Protein AF-A0A2D7JS78-F1 (afdb_monomer_lite)

Radius of gyration: 30.09 Å; chains: 1; bounding box: 68×35×79 Å

Sequence (170 aa):
MQDERLLEVSPEFLVRAILHRRQRLAEMIPKQLESRKDEKEIAEALARDAKQRRDEIKTNLDEFSKKLKKLDQGSPQHEKMLVERDTFIQEAQKSEHEYLENELFRRRSDSRTKRLTHALNDCERSIEYWEGVLDNGFEDLLVDATRVKQGGPSSYALSKGAKPERRAKK

pLDDT: mean 90.03, std 12.29, range [38.56, 97.94]

Secondary structure (DSSP, 8-state):
---GGGTSS-HHHHHHHHHHHHHHHHHHHHHHHHHHHHHHHHHHHHHHHHHHHHHHHHHHHHHHHHHHTTSPTT-HHHHHHHHHHHHHHHHHHHHHHHHHHHHHHHHHHHHHHHHHHHHHHHHHHHHHHHHHHHHH-SHHHHHHHHHHHTTPPPHHHHHHHTS-------

Foldseek 3Di:
DPDVVVVVDDPLNVLVVLLVVLVVLLVVLVVVLVVLVVQLVVLVVQLVVLVVVLVVLVVVLVVLVVVLVVDDPPPPVSVVSVVVSVVSVVVSVVSVVSNVVSVVSNVVSVVVSVVSVVSNVVSVVSNVVSVCCSVVHCVVVVVQVVCVVVVHDHPVVVVVVPPPPPPPDD

Structure (mmCIF, N/CA/C/O backbone):
data_AF-A0A2D7JS78-F1
#
_entry.id   AF-A0A2D7JS78-F1
#
loop_
_atom_site.group_PDB
_atom_site.id
_atom_site.type_symbol
_atom_site.label_atom_id
_atom_site.label_alt_id
_atom_site.label_comp_id
_atom_site.label_asym_id
_atom_site.label_entity_id
_atom_site.label_seq_id
_atom_site.pdbx_PDB_ins_code
_atom_site.Cartn_x
_atom_site.Cartn_y
_atom_site.Cartn_z
_atom_site.occupancy
_atom_site.B_iso_or_equiv
_atom_site.auth_seq_id
_atom_site.auth_comp_id
_atom_site.auth_asym_id
_atom_site.auth_atom_id
_atom_site.pdbx_PDB_model_num
ATOM 1 N N . MET A 1 1 ? 27.765 24.945 -20.149 1.00 38.56 1 MET A N 1
ATOM 2 C CA . MET A 1 1 ? 28.989 24.137 -20.307 1.00 38.56 1 MET A CA 1
ATOM 3 C C . MET A 1 1 ? 28.580 22.678 -20.312 1.00 38.56 1 MET A C 1
ATOM 5 O O . MET A 1 1 ? 28.111 22.203 -19.288 1.00 38.56 1 MET A O 1
ATOM 9 N N . GLN A 1 2 ? 28.653 22.012 -21.464 1.00 54.22 2 GLN A N 1
ATOM 10 C CA . GLN A 1 2 ? 28.700 20.550 -21.504 1.00 54.22 2 GLN A CA 1
ATOM 11 C C . GLN A 1 2 ? 30.150 20.182 -21.169 1.00 54.22 2 GLN A C 1
ATOM 13 O O . GLN A 1 2 ? 31.056 20.737 -21.781 1.00 54.22 2 GLN A O 1
ATOM 18 N N . ASP A 1 3 ? 30.369 19.375 -20.132 1.00 60.75 3 ASP A N 1
ATOM 19 C CA . ASP A 1 3 ? 31.706 18.889 -19.768 1.00 60.75 3 ASP A CA 1
ATOM 20 C C . ASP A 1 3 ? 32.210 18.034 -20.941 1.00 60.75 3 ASP A C 1
ATOM 22 O O . ASP A 1 3 ? 31.549 17.059 -21.298 1.00 60.75 3 ASP A O 1
ATOM 26 N N . GLU A 1 4 ? 33.318 18.416 -21.586 1.00 60.06 4 GLU A N 1
ATOM 27 C CA . GLU A 1 4 ? 33.842 17.764 -22.807 1.00 60.06 4 GLU A CA 1
ATOM 28 C C . GLU A 1 4 ? 34.076 16.257 -22.603 1.00 60.06 4 GLU A C 1
ATOM 30 O O . GLU A 1 4 ? 33.909 15.460 -23.522 1.00 60.06 4 GLU A O 1
ATOM 35 N N . ARG A 1 5 ? 34.300 15.846 -21.351 1.00 61.00 5 ARG A N 1
ATOM 36 C CA . ARG A 1 5 ? 34.400 14.449 -20.908 1.00 61.00 5 ARG A CA 1
ATOM 37 C C . ARG A 1 5 ? 33.145 13.609 -21.167 1.00 61.00 5 ARG A C 1
ATOM 39 O O . ARG A 1 5 ? 33.249 12.396 -21.295 1.00 61.00 5 ARG A O 1
ATOM 46 N N . LEU A 1 6 ? 31.956 14.213 -21.251 1.00 55.66 6 LEU A N 1
ATOM 47 C CA . LEU A 1 6 ? 30.712 13.501 -21.589 1.00 55.66 6 LEU A CA 1
ATOM 48 C C . LEU A 1 6 ? 30.629 13.129 -23.076 1.00 55.66 6 LEU A C 1
ATOM 50 O O . LEU A 1 6 ? 29.868 12.229 -23.418 1.00 55.66 6 LEU A O 1
ATOM 54 N N . LEU A 1 7 ? 31.393 13.801 -23.945 1.00 60.81 7 LEU A N 1
ATOM 55 C CA . LEU A 1 7 ? 31.462 13.496 -25.379 1.00 60.81 7 LEU A CA 1
ATOM 56 C C . LEU A 1 7 ? 32.423 12.335 -25.683 1.00 60.81 7 LEU A C 1
ATOM 58 O O . LEU A 1 7 ? 32.325 11.734 -26.747 1.00 60.81 7 LEU A O 1
ATOM 62 N N . GLU A 1 8 ? 33.322 12.003 -24.753 1.00 68.81 8 GLU A N 1
ATOM 63 C CA . GLU A 1 8 ? 34.279 10.893 -24.883 1.00 68.81 8 GLU A CA 1
ATOM 64 C C . GLU A 1 8 ? 33.671 9.533 -24.502 1.00 68.81 8 GLU A C 1
ATOM 66 O O . GLU A 1 8 ? 34.196 8.480 -24.870 1.00 68.81 8 GLU A O 1
ATOM 71 N N . VAL A 1 9 ? 32.559 9.528 -23.761 1.00 76.88 9 VAL A N 1
ATOM 72 C CA . VAL A 1 9 ? 31.919 8.294 -23.300 1.00 76.88 9 VAL A CA 1
ATOM 73 C C . VAL A 1 9 ? 30.998 7.742 -24.387 1.00 76.88 9 VAL A C 1
ATOM 75 O O . VAL A 1 9 ? 30.022 8.382 -24.772 1.00 76.88 9 VAL A O 1
ATOM 78 N N . SER A 1 10 ? 31.268 6.512 -24.838 1.00 86.62 10 SER A N 1
ATOM 79 C CA . SER A 1 10 ? 30.385 5.811 -25.777 1.00 86.62 10 SER A CA 1
ATOM 80 C C . SER A 1 10 ? 28.964 5.676 -25.200 1.00 86.62 10 SER A C 1
ATOM 82 O O . SER A 1 10 ? 28.818 5.265 -24.041 1.00 86.62 10 SER A O 1
ATOM 84 N N . PRO A 1 11 ? 27.907 5.941 -25.993 1.00 87.38 11 PRO A N 1
ATOM 85 C CA . PRO A 1 11 ? 26.523 5.678 -25.597 1.00 87.38 11 PRO A CA 1
ATOM 86 C C . PRO A 1 11 ? 26.313 4.255 -25.070 1.00 87.38 11 PRO A C 1
ATOM 88 O O . PRO A 1 11 ? 25.604 4.055 -24.086 1.00 87.38 11 PRO A O 1
ATOM 91 N N . GLU A 1 12 ? 27.003 3.274 -25.653 1.00 90.38 12 GLU A N 1
ATOM 92 C CA . GLU A 1 12 ? 26.952 1.881 -25.211 1.00 90.38 12 GLU A CA 1
ATOM 93 C C . GLU A 1 12 ? 27.459 1.712 -23.771 1.00 90.38 12 GLU A C 1
ATOM 95 O O . GLU A 1 12 ? 26.846 1.016 -22.961 1.00 90.38 12 GLU A O 1
ATOM 100 N N . PHE A 1 13 ? 28.548 2.397 -23.415 1.00 91.25 13 PHE A N 1
ATOM 101 C CA . PHE A 1 13 ? 29.095 2.356 -22.061 1.00 91.25 13 PHE A CA 1
ATOM 102 C C . PHE A 1 13 ? 28.116 2.951 -21.043 1.00 91.25 13 PHE A C 1
ATOM 104 O O . PHE A 1 13 ? 27.934 2.391 -19.960 1.00 91.25 13 PHE A O 1
ATOM 111 N N . LEU A 1 14 ? 27.441 4.050 -21.397 1.00 90.44 14 LEU A N 1
ATOM 112 C CA . LEU A 1 14 ? 26.415 4.655 -20.543 1.00 90.44 14 LEU A CA 1
ATOM 113 C C . LEU A 1 14 ? 25.249 3.694 -20.306 1.00 90.44 14 LEU A C 1
ATOM 115 O O . LEU A 1 14 ? 24.825 3.520 -19.162 1.00 90.44 14 LEU A O 1
ATOM 119 N N . VAL A 1 15 ? 24.765 3.030 -21.358 1.00 93.75 15 VAL A N 1
ATOM 120 C CA . VAL A 1 15 ? 23.679 2.049 -21.234 1.00 93.75 15 VAL A CA 1
ATOM 121 C C . VAL A 1 15 ? 24.105 0.859 -20.377 1.00 93.75 15 VAL A C 1
ATOM 123 O O . VAL A 1 15 ? 23.381 0.490 -19.451 1.00 93.75 15 VAL A O 1
ATOM 126 N N . ARG A 1 16 ? 25.312 0.318 -20.580 1.00 94.38 16 ARG A N 1
ATOM 127 C CA . ARG A 1 16 ? 25.862 -0.760 -19.738 1.00 94.38 16 ARG A CA 1
ATOM 128 C C . ARG A 1 16 ? 25.993 -0.345 -18.269 1.00 94.38 16 ARG A C 1
ATOM 130 O O . ARG A 1 16 ? 25.676 -1.135 -17.381 1.00 94.38 16 ARG A O 1
ATOM 137 N N . ALA A 1 17 ? 26.395 0.895 -17.988 1.00 94.69 17 ALA A N 1
ATOM 138 C CA . ALA A 1 17 ? 26.456 1.419 -16.622 1.00 94.69 17 ALA A CA 1
ATOM 139 C C . ALA A 1 17 ? 25.060 1.540 -15.978 1.00 94.69 17 ALA A C 1
ATOM 141 O O . ALA A 1 17 ? 24.891 1.220 -14.794 1.00 94.69 17 ALA A O 1
ATOM 142 N N . ILE A 1 18 ? 24.049 1.965 -16.747 1.00 94.75 18 ILE A N 1
ATOM 143 C CA . ILE A 1 18 ? 22.651 2.005 -16.298 1.00 94.75 18 ILE A CA 1
ATOM 144 C C . ILE A 1 18 ? 22.151 0.587 -15.997 1.00 94.75 18 ILE A C 1
ATOM 146 O O . ILE A 1 18 ? 21.618 0.361 -14.907 1.00 94.75 18 ILE A O 1
ATOM 150 N N . LEU A 1 19 ? 22.366 -0.361 -16.913 1.00 96.94 19 LEU A N 1
ATOM 151 C CA . LEU A 1 19 ? 21.980 -1.764 -16.754 1.00 96.94 19 LEU A CA 1
ATOM 152 C C . LEU A 1 19 ? 22.596 -2.381 -15.507 1.00 96.94 19 LEU A C 1
ATOM 154 O O . LEU A 1 19 ? 21.861 -2.877 -14.660 1.00 96.94 19 LEU A O 1
ATOM 158 N N . HIS A 1 20 ? 23.909 -2.249 -15.323 1.00 97.31 20 HIS A N 1
ATOM 159 C CA . HIS A 1 20 ? 24.597 -2.782 -14.148 1.00 97.31 20 HIS A CA 1
ATOM 160 C C . HIS A 1 20 ? 23.990 -2.260 -12.834 1.00 97.31 20 HIS A C 1
ATOM 162 O O . HIS A 1 20 ? 23.759 -3.016 -11.887 1.00 97.31 20 HIS A O 1
ATOM 168 N N . ARG A 1 21 ? 23.661 -0.961 -12.767 1.00 96.69 21 ARG A N 1
ATOM 169 C CA . ARG A 1 21 ? 22.989 -0.388 -11.592 1.00 96.69 21 ARG A CA 1
ATOM 170 C C . ARG A 1 21 ? 21.591 -0.979 -11.388 1.00 96.69 21 ARG A C 1
ATOM 172 O O . ARG A 1 21 ? 21.215 -1.242 -10.245 1.00 96.69 21 ARG A O 1
ATOM 179 N N . ARG A 1 22 ? 20.810 -1.144 -12.459 1.00 97.19 22 ARG A N 1
ATOM 180 C CA . ARG A 1 22 ? 19.436 -1.668 -12.399 1.00 97.19 22 ARG A CA 1
ATOM 181 C C . ARG A 1 22 ? 19.400 -3.152 -12.055 1.00 97.19 22 ARG A C 1
ATOM 183 O O . ARG A 1 22 ? 18.623 -3.520 -11.182 1.00 97.19 22 ARG A O 1
ATOM 190 N N . GLN A 1 23 ? 20.279 -3.959 -12.639 1.00 96.88 23 GLN A N 1
ATOM 191 C CA . GLN A 1 23 ? 20.452 -5.379 -12.323 1.00 96.88 23 GLN A CA 1
ATOM 192 C C . GLN A 1 23 ? 20.821 -5.562 -10.848 1.00 96.88 23 GLN A C 1
ATOM 194 O O . GLN A 1 23 ? 20.138 -6.284 -10.128 1.00 96.88 23 GLN A O 1
ATOM 199 N N . ARG A 1 24 ? 21.786 -4.784 -10.335 1.00 97.12 24 ARG A N 1
ATOM 200 C CA . ARG A 1 24 ? 22.139 -4.814 -8.906 1.00 97.12 24 ARG A CA 1
ATOM 201 C C . ARG A 1 24 ? 20.954 -4.481 -7.992 1.00 97.12 24 ARG A C 1
ATOM 203 O O . ARG A 1 24 ? 20.802 -5.078 -6.927 1.00 97.12 24 ARG A O 1
ATOM 210 N N . LEU A 1 25 ? 20.116 -3.516 -8.375 1.00 95.94 25 LEU A N 1
ATOM 211 C CA . LEU A 1 25 ? 18.898 -3.199 -7.623 1.00 95.94 25 LEU A CA 1
ATOM 212 C C . LEU A 1 25 ? 17.871 -4.336 -7.711 1.00 95.94 25 LEU A C 1
ATOM 214 O O . LEU A 1 25 ? 17.323 -4.715 -6.678 1.00 95.94 25 LEU A O 1
ATOM 218 N N . ALA A 1 26 ? 17.651 -4.902 -8.898 1.00 96.50 26 ALA A N 1
ATOM 219 C CA . ALA A 1 26 ? 16.745 -6.028 -9.117 1.00 96.50 26 ALA A CA 1
ATOM 220 C C . ALA A 1 26 ? 17.170 -7.286 -8.337 1.00 96.50 26 ALA A C 1
ATOM 222 O O . ALA A 1 26 ? 16.316 -8.012 -7.847 1.00 96.50 26 ALA A O 1
ATOM 223 N N . GLU A 1 27 ? 18.468 -7.501 -8.121 1.00 95.62 27 GLU A N 1
ATOM 224 C CA . GLU A 1 27 ? 18.984 -8.583 -7.270 1.00 95.62 27 GLU A CA 1
ATOM 225 C C . GLU A 1 27 ? 18.786 -8.319 -5.767 1.00 95.62 27 GLU A C 1
ATOM 227 O O . GLU A 1 27 ? 18.560 -9.239 -4.973 1.00 95.62 27 GLU A O 1
ATOM 232 N N . MET A 1 28 ? 18.900 -7.058 -5.338 1.00 95.31 28 MET A N 1
ATOM 233 C CA . MET A 1 28 ? 18.822 -6.682 -3.923 1.00 95.31 28 MET A CA 1
ATOM 234 C C . MET A 1 28 ? 17.387 -6.541 -3.406 1.00 95.31 28 MET A C 1
ATOM 236 O O . MET A 1 28 ? 17.116 -6.889 -2.253 1.00 95.31 28 MET A O 1
ATOM 240 N N . ILE A 1 29 ? 16.478 -5.995 -4.218 1.00 94.81 29 ILE A N 1
ATOM 241 C CA . ILE A 1 29 ? 15.102 -5.686 -3.803 1.00 94.81 29 ILE A CA 1
ATOM 242 C C . ILE A 1 29 ? 14.340 -6.937 -3.327 1.00 94.81 29 ILE A C 1
ATOM 244 O O . ILE A 1 29 ? 13.728 -6.842 -2.263 1.00 94.81 29 ILE A O 1
ATOM 248 N N . PRO A 1 30 ? 14.401 -8.109 -3.992 1.00 95.38 30 PRO A N 1
ATOM 249 C CA . PRO A 1 30 ? 13.719 -9.321 -3.535 1.00 95.38 30 PRO A CA 1
ATOM 250 C C . PRO A 1 30 ? 14.124 -9.743 -2.120 1.00 95.38 30 PRO A C 1
ATOM 252 O O . PRO A 1 30 ? 13.263 -10.031 -1.293 1.00 95.38 30 PRO A O 1
ATOM 255 N N . LYS A 1 31 ? 15.419 -9.667 -1.781 1.00 92.75 31 LYS A N 1
ATOM 256 C CA . LYS A 1 31 ? 15.911 -9.968 -0.422 1.00 92.75 31 LYS A CA 1
ATOM 257 C C . LYS A 1 31 ? 15.302 -9.031 0.621 1.00 92.75 31 LYS A C 1
ATOM 259 O O . LYS A 1 31 ? 14.949 -9.448 1.720 1.00 92.75 31 LYS A O 1
ATOM 264 N N . GLN A 1 32 ? 15.169 -7.750 0.276 1.00 94.12 32 GLN A N 1
ATOM 265 C CA . GLN A 1 32 ? 14.504 -6.775 1.138 1.00 94.12 32 GLN A CA 1
ATOM 266 C C . GLN A 1 32 ? 12.993 -6.986 1.194 1.00 94.12 32 GLN A C 1
ATOM 268 O O . GLN A 1 32 ? 12.385 -6.609 2.187 1.00 94.12 32 GLN A O 1
ATOM 273 N N . LEU A 1 33 ? 12.389 -7.530 0.142 1.00 93.56 33 LEU A N 1
ATOM 274 C CA . LEU A 1 33 ? 10.955 -7.746 0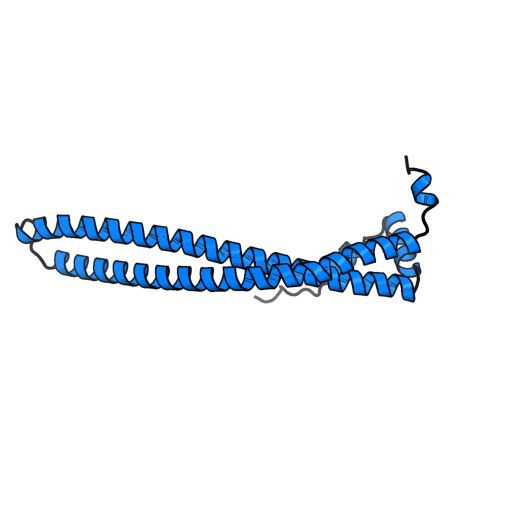.038 1.00 93.56 33 LEU A CA 1
ATOM 275 C C . LEU A 1 33 ? 10.510 -8.920 0.915 1.00 93.56 33 LEU A C 1
ATOM 277 O O . LEU A 1 33 ? 9.532 -8.761 1.637 1.00 93.56 33 LEU A O 1
ATOM 281 N N . GLU A 1 34 ? 11.268 -10.020 0.951 1.00 92.06 34 GLU A N 1
ATOM 282 C CA . GLU A 1 34 ? 10.997 -11.152 1.854 1.00 92.06 34 GLU A CA 1
ATOM 283 C C . GLU A 1 34 ? 11.014 -10.724 3.326 1.00 92.06 34 GLU A C 1
ATOM 285 O O . GLU A 1 34 ? 10.006 -10.854 4.010 1.00 92.06 34 GLU A O 1
ATOM 290 N N . SER A 1 35 ? 12.073 -10.043 3.783 1.00 90.94 35 SER A N 1
ATOM 291 C CA . SER A 1 35 ? 12.136 -9.519 5.162 1.00 90.94 35 SER A CA 1
ATOM 292 C C . SER A 1 35 ? 10.964 -8.591 5.525 1.00 90.94 35 SER A C 1
ATOM 294 O O . SER A 1 35 ? 10.654 -8.416 6.703 1.00 90.94 35 SER A O 1
ATOM 296 N N . ARG A 1 36 ? 10.334 -7.945 4.536 1.00 92.19 36 ARG A N 1
ATOM 297 C CA . ARG A 1 36 ? 9.214 -7.017 4.755 1.00 92.19 36 ARG A CA 1
ATOM 298 C C . ARG A 1 36 ? 7.857 -7.691 4.645 1.00 92.19 36 ARG A C 1
ATOM 300 O O . ARG A 1 36 ? 6.901 -7.152 5.195 1.00 92.19 36 ARG A O 1
ATOM 307 N N . LYS A 1 37 ? 7.767 -8.843 3.978 1.00 92.56 37 LYS A N 1
ATOM 308 C CA . LYS A 1 37 ? 6.568 -9.684 4.004 1.00 92.56 37 LYS A CA 1
ATOM 309 C C . LYS A 1 37 ? 6.309 -10.176 5.421 1.00 92.56 37 LYS A C 1
ATOM 311 O O . LYS A 1 37 ? 5.210 -9.954 5.911 1.00 92.56 37 LYS A O 1
ATOM 316 N N . ASP A 1 38 ? 7.337 -10.664 6.111 1.00 91.94 38 ASP A N 1
ATOM 317 C CA . ASP A 1 38 ? 7.219 -11.097 7.509 1.00 91.94 38 ASP A CA 1
ATOM 318 C C . ASP A 1 38 ? 6.728 -9.949 8.414 1.00 91.94 38 ASP A C 1
ATOM 320 O O . ASP A 1 38 ? 5.768 -10.088 9.169 1.00 91.94 38 ASP A O 1
ATOM 324 N N . GLU A 1 39 ? 7.332 -8.759 8.282 1.00 93.38 39 GLU A N 1
ATOM 325 C CA . GLU A 1 39 ? 6.909 -7.553 9.014 1.00 93.38 39 GLU A CA 1
ATOM 326 C C . GLU A 1 39 ? 5.448 -7.184 8.705 1.00 93.38 39 GLU A C 1
ATOM 328 O O . GLU A 1 39 ? 4.704 -6.751 9.587 1.00 93.38 39 GLU A O 1
ATOM 333 N N . LYS A 1 40 ? 5.021 -7.341 7.448 1.00 94.75 40 LYS A N 1
ATOM 334 C CA . LYS A 1 40 ? 3.647 -7.076 7.018 1.00 94.75 40 LYS A CA 1
ATOM 335 C C . LYS A 1 40 ? 2.663 -8.076 7.613 1.00 94.75 40 LYS A C 1
ATOM 337 O O . LYS A 1 40 ? 1.620 -7.642 8.092 1.00 94.75 40 LYS A O 1
ATOM 342 N N . GLU A 1 41 ? 2.983 -9.362 7.615 1.00 95.62 41 GLU A N 1
ATOM 343 C CA . GLU A 1 41 ? 2.129 -10.401 8.200 1.00 95.62 41 GLU A CA 1
ATOM 344 C C . GLU A 1 41 ? 1.927 -10.173 9.701 1.00 95.62 41 GLU A C 1
ATOM 346 O O . GLU A 1 41 ? 0.791 -10.176 10.183 1.00 95.62 41 GLU A O 1
ATOM 351 N N . ILE A 1 42 ? 3.004 -9.848 10.423 1.00 95.44 42 ILE A N 1
ATOM 352 C CA . ILE A 1 42 ? 2.937 -9.481 11.844 1.00 95.44 42 ILE A CA 1
ATOM 353 C C . ILE A 1 42 ? 2.053 -8.240 12.039 1.00 95.44 42 ILE A C 1
ATOM 355 O O . ILE A 1 42 ? 1.185 -8.220 12.913 1.00 95.44 42 ILE A O 1
ATOM 359 N N . ALA A 1 43 ? 2.230 -7.206 11.212 1.00 96.50 43 ALA A N 1
ATOM 360 C CA . ALA A 1 43 ? 1.429 -5.987 11.300 1.00 96.50 43 ALA A CA 1
ATOM 361 C C . ALA A 1 43 ? -0.064 -6.232 11.010 1.00 96.50 43 ALA A C 1
ATOM 363 O O . ALA A 1 43 ? -0.929 -5.609 11.627 1.00 96.50 43 ALA A O 1
ATOM 364 N N . GLU A 1 44 ? -0.380 -7.130 10.074 1.00 96.38 44 GLU A N 1
ATOM 365 C CA . GLU A 1 44 ? -1.754 -7.524 9.760 1.00 96.38 44 GLU A CA 1
ATOM 366 C C . GLU A 1 44 ? -2.411 -8.292 10.907 1.00 96.38 44 GLU A C 1
ATOM 368 O O . GLU A 1 44 ? -3.573 -8.014 11.218 1.00 96.38 44 GLU A O 1
ATOM 373 N N . ALA A 1 45 ? -1.678 -9.203 11.552 1.00 97.31 45 ALA A N 1
ATOM 374 C CA . ALA A 1 45 ? -2.153 -9.925 12.729 1.00 97.31 45 ALA A CA 1
ATOM 375 C C . ALA A 1 45 ? -2.441 -8.960 13.891 1.00 97.31 45 ALA A C 1
ATOM 377 O O . ALA A 1 45 ? -3.569 -8.907 14.377 1.00 97.31 45 ALA A O 1
ATOM 378 N N . LEU A 1 46 ? -1.483 -8.098 14.248 1.00 96.75 46 LEU A N 1
ATOM 379 C CA . LEU A 1 46 ? -1.644 -7.125 15.337 1.00 96.75 46 LEU A CA 1
ATOM 380 C C . LEU A 1 46 ? -2.828 -6.176 15.117 1.00 96.75 46 LEU A C 1
ATOM 382 O O . LEU A 1 46 ? -3.611 -5.925 16.034 1.00 96.75 46 LEU A O 1
ATOM 386 N N . ALA A 1 47 ? -2.990 -5.655 13.898 1.00 97.31 47 ALA A N 1
ATOM 387 C CA . ALA A 1 47 ? -4.110 -4.778 13.571 1.00 97.31 47 ALA A CA 1
ATOM 388 C C . ALA A 1 47 ? -5.459 -5.512 13.624 1.00 97.31 47 ALA A C 1
ATOM 390 O O . ALA A 1 47 ? -6.461 -4.921 14.034 1.00 97.31 47 ALA A O 1
ATOM 391 N N . ARG A 1 48 ? -5.498 -6.789 13.223 1.00 97.44 48 ARG A N 1
ATOM 392 C CA . ARG A 1 48 ? -6.702 -7.625 13.304 1.00 97.44 48 ARG A CA 1
ATOM 393 C C . ARG A 1 48 ? -7.087 -7.896 14.755 1.00 97.44 48 ARG A C 1
ATOM 395 O O . ARG A 1 48 ? -8.241 -7.665 15.109 1.00 97.44 48 ARG A O 1
ATOM 402 N N . ASP A 1 49 ? -6.133 -8.308 15.579 1.00 97.38 49 ASP A N 1
ATOM 403 C CA . ASP A 1 49 ? -6.368 -8.636 16.985 1.00 97.38 49 ASP A CA 1
ATOM 404 C C . ASP A 1 49 ? -6.779 -7.392 17.779 1.00 97.38 49 ASP A C 1
ATOM 406 O O . ASP A 1 49 ? -7.733 -7.424 18.555 1.00 97.38 49 ASP A O 1
ATOM 410 N N . ALA A 1 50 ? -6.109 -6.258 17.549 1.00 97.00 50 ALA A N 1
ATOM 411 C CA . ALA A 1 50 ? -6.475 -4.993 18.183 1.00 97.00 50 ALA A CA 1
ATOM 412 C C . ALA A 1 50 ? -7.864 -4.511 17.744 1.00 97.00 50 ALA A C 1
ATOM 414 O O . ALA A 1 50 ? -8.614 -3.977 18.560 1.00 97.00 50 ALA A O 1
ATOM 415 N N . LYS A 1 51 ? -8.245 -4.742 16.479 1.00 97.56 51 LYS A N 1
ATOM 416 C CA . LYS A 1 51 ? -9.599 -4.446 15.998 1.00 97.56 51 LYS A CA 1
ATOM 417 C C . LYS A 1 51 ? -10.643 -5.284 16.732 1.00 97.56 51 LYS A C 1
ATOM 419 O O . LYS A 1 51 ? -11.627 -4.720 17.196 1.00 97.56 51 LYS A O 1
ATOM 424 N N . GLN A 1 52 ? -10.424 -6.596 16.841 1.00 97.50 52 GLN A N 1
ATOM 425 C CA . GLN A 1 52 ? -11.339 -7.501 17.543 1.00 97.50 52 GLN A CA 1
ATOM 426 C C . GLN A 1 52 ? -11.519 -7.074 19.001 1.00 97.50 52 GLN A C 1
ATOM 428 O O . GLN A 1 52 ? -12.645 -6.822 19.418 1.00 97.50 52 GLN A O 1
ATOM 433 N N . ARG A 1 53 ? -10.415 -6.857 19.728 1.00 95.88 53 ARG A N 1
ATOM 434 C CA . ARG A 1 53 ? -10.445 -6.392 21.125 1.00 95.88 53 ARG A CA 1
ATOM 435 C C . ARG A 1 53 ? -11.197 -5.071 21.287 1.00 95.88 53 ARG A C 1
ATOM 437 O O . ARG A 1 53 ? -12.015 -4.921 22.189 1.00 95.88 53 ARG A O 1
ATOM 444 N N . ARG A 1 54 ? -10.963 -4.111 20.392 1.00 96.88 54 ARG A N 1
ATOM 445 C CA . ARG A 1 54 ? -11.656 -2.819 20.418 1.00 96.88 54 ARG A CA 1
ATOM 446 C C . ARG A 1 54 ? -13.152 -2.947 20.112 1.00 96.88 54 ARG A C 1
ATOM 448 O O . ARG A 1 54 ? -13.957 -2.264 20.743 1.00 96.88 54 ARG A O 1
ATOM 455 N N . ASP A 1 55 ? -13.537 -3.800 19.169 1.00 97.06 55 ASP A N 1
ATOM 456 C CA . ASP A 1 55 ? -14.944 -4.026 18.827 1.00 97.06 55 ASP A CA 1
ATOM 457 C C . ASP A 1 55 ? -15.682 -4.769 19.970 1.00 97.06 55 ASP A C 1
ATOM 459 O O . ASP A 1 55 ? -16.821 -4.423 20.296 1.00 97.06 55 ASP A O 1
ATOM 463 N N . GLU A 1 56 ? -15.016 -5.706 20.654 1.00 96.75 56 GLU A N 1
ATOM 464 C CA . GLU A 1 56 ? -15.515 -6.371 21.869 1.00 96.75 56 GLU A CA 1
ATOM 465 C C . GLU A 1 56 ? -15.737 -5.378 23.018 1.00 96.75 56 GLU A C 1
ATOM 467 O O . GLU A 1 56 ? -16.835 -5.309 23.572 1.00 96.75 56 GLU A O 1
ATOM 472 N N . ILE A 1 57 ? -14.738 -4.547 23.339 1.00 95.38 57 ILE A N 1
ATOM 473 C CA . ILE A 1 57 ? -14.841 -3.547 24.415 1.00 95.38 57 ILE A CA 1
ATOM 474 C C . ILE A 1 57 ? -15.952 -2.532 24.119 1.00 95.38 57 ILE A C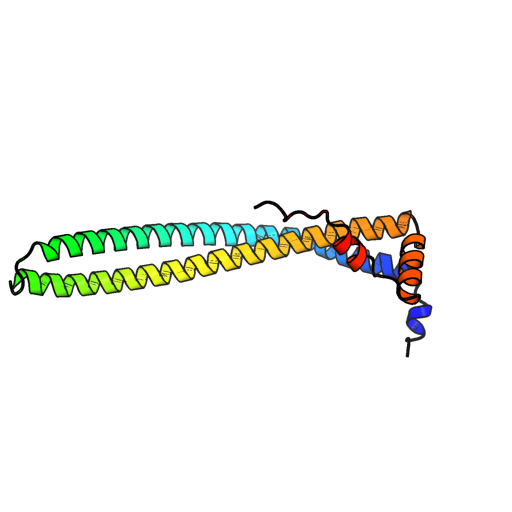 1
ATOM 476 O O . ILE A 1 57 ? -16.728 -2.190 25.012 1.00 95.38 57 ILE A O 1
ATOM 480 N N . LYS A 1 58 ? -16.089 -2.081 22.865 1.00 94.81 58 LYS A N 1
ATOM 481 C CA . LYS A 1 58 ? -17.194 -1.193 22.465 1.00 94.81 58 LYS A CA 1
ATOM 482 C C . LYS A 1 58 ? -18.557 -1.854 22.635 1.00 94.81 58 LYS A C 1
ATOM 484 O O . LYS A 1 58 ? -19.477 -1.213 23.134 1.00 94.81 58 LYS A O 1
ATOM 489 N N . THR A 1 59 ? -18.679 -3.125 22.261 1.00 96.12 59 THR A N 1
ATOM 490 C CA . THR A 1 59 ? -19.925 -3.881 22.438 1.00 96.12 59 THR A CA 1
ATOM 491 C C . THR A 1 59 ? -20.274 -4.008 23.922 1.00 96.12 59 THR A C 1
ATOM 493 O O . THR A 1 59 ? -21.401 -3.705 24.316 1.00 96.12 59 THR A O 1
ATOM 496 N N . ASN A 1 60 ? -19.290 -4.343 24.761 1.00 94.12 60 ASN A N 1
ATOM 497 C CA . ASN A 1 60 ? -19.458 -4.421 26.213 1.00 94.12 60 ASN A CA 1
ATOM 498 C C . ASN A 1 60 ? -19.873 -3.069 26.816 1.00 94.12 60 ASN A C 1
ATOM 500 O O . ASN A 1 60 ? -20.784 -3.020 27.644 1.00 94.12 60 ASN A O 1
ATOM 504 N N . LEU A 1 61 ? -19.263 -1.964 26.373 1.00 93.88 61 LEU A N 1
ATOM 505 C CA . LEU A 1 61 ? -19.618 -0.609 26.806 1.00 93.88 61 LEU A CA 1
ATOM 506 C C . LEU A 1 61 ? -21.053 -0.231 26.401 1.00 93.88 61 LEU A C 1
ATOM 508 O O . LEU A 1 61 ? -21.779 0.375 27.195 1.00 93.88 61 LEU A O 1
ATOM 512 N N . ASP A 1 62 ? -21.488 -0.599 25.197 1.00 94.44 62 ASP A N 1
ATOM 513 C CA . ASP A 1 62 ? -22.855 -0.360 24.723 1.00 94.44 62 ASP A CA 1
ATOM 514 C C . ASP A 1 62 ? -23.882 -1.164 25.528 1.00 94.44 62 ASP A C 1
ATOM 516 O O . ASP A 1 62 ? -24.937 -0.645 25.909 1.00 94.44 62 ASP A O 1
ATOM 520 N N . GLU A 1 63 ? -23.587 -2.430 25.819 1.00 94.50 63 GLU A N 1
ATOM 521 C CA . GLU A 1 63 ? -24.420 -3.270 26.680 1.00 94.50 63 GLU A CA 1
ATOM 522 C C . GLU A 1 63 ? -24.490 -2.733 28.109 1.00 94.50 63 GLU A C 1
ATOM 524 O O . GLU A 1 63 ? -25.582 -2.651 28.684 1.00 94.50 63 GLU A O 1
ATOM 529 N N . PHE A 1 64 ? -23.355 -2.311 28.667 1.00 93.19 64 PHE A N 1
ATOM 530 C CA . PHE A 1 64 ? -23.283 -1.682 29.981 1.00 93.19 64 PHE A CA 1
ATOM 531 C C . PHE A 1 64 ? -24.118 -0.395 30.016 1.00 93.19 64 PHE A C 1
ATOM 533 O O . PHE A 1 64 ? -24.967 -0.213 30.890 1.00 93.19 64 PHE A O 1
ATOM 540 N N . SER A 1 65 ? -23.978 0.451 28.997 1.00 92.00 65 SER A N 1
ATOM 541 C CA . SER A 1 65 ? -24.747 1.691 28.857 1.00 92.00 65 SER A CA 1
ATOM 542 C C . SER A 1 65 ? -26.254 1.436 28.742 1.00 92.00 65 SER A C 1
ATOM 544 O O . SER A 1 65 ? -27.056 2.188 29.300 1.00 92.00 65 SER A O 1
ATOM 546 N N . LYS A 1 66 ? -26.673 0.362 28.059 1.00 94.00 66 LYS A N 1
ATOM 547 C CA . LYS A 1 66 ? -28.084 -0.060 28.002 1.00 94.00 66 LYS A CA 1
ATOM 548 C C . LYS A 1 66 ? -28.601 -0.531 29.361 1.00 94.00 66 LYS A C 1
ATOM 550 O O . LYS A 1 66 ? -29.747 -0.227 29.684 1.00 94.00 66 LYS A O 1
ATOM 555 N N . LYS A 1 67 ? -27.800 -1.264 30.145 1.00 91.50 67 LYS A N 1
ATOM 556 C CA . LYS A 1 67 ? -28.163 -1.673 31.516 1.00 91.50 67 LYS A CA 1
ATOM 557 C C . LYS A 1 67 ? -28.340 -0.452 32.417 1.00 91.50 67 LYS A C 1
ATOM 559 O O . LYS A 1 67 ? -29.350 -0.360 33.106 1.00 91.50 67 LYS A O 1
ATOM 564 N N . LEU A 1 68 ? -27.426 0.513 32.326 1.00 90.56 68 LEU A N 1
ATOM 565 C CA . LEU A 1 68 ? -27.466 1.747 33.110 1.00 90.56 68 LEU A CA 1
ATOM 566 C C . LEU A 1 68 ? -28.729 2.576 32.830 1.00 90.56 68 LEU A C 1
ATOM 568 O O . LEU A 1 68 ? -29.379 3.039 33.759 1.00 90.56 68 LEU A O 1
ATOM 572 N N . LYS A 1 69 ? -29.149 2.672 31.561 1.00 90.50 69 LYS A N 1
ATOM 573 C CA . LYS A 1 69 ? -30.396 3.356 31.164 1.00 90.50 69 LYS A CA 1
ATOM 574 C C . LYS A 1 69 ? -31.680 2.727 31.719 1.00 90.50 69 LYS A C 1
ATOM 576 O O . LYS A 1 69 ? -32.712 3.388 31.693 1.00 90.50 69 LYS A O 1
ATOM 581 N N . LYS A 1 70 ? -31.649 1.462 32.151 1.00 91.12 70 LYS A N 1
ATOM 582 C CA . LYS A 1 70 ? -32.813 0.777 32.743 1.00 91.12 70 LYS A CA 1
ATOM 583 C C . LYS A 1 70 ? -32.964 1.044 34.242 1.00 91.12 70 LYS A C 1
ATOM 585 O O . LYS A 1 70 ? -33.978 0.653 34.806 1.00 91.12 70 LYS A O 1
ATOM 590 N N . LEU A 1 71 ? -31.955 1.633 34.882 1.00 88.81 71 LEU A N 1
ATOM 591 C CA . LEU A 1 71 ? -31.979 1.977 36.300 1.00 88.81 71 LEU A CA 1
ATOM 592 C C . LEU A 1 71 ? -32.558 3.377 36.503 1.00 88.81 71 LEU A C 1
ATOM 594 O O . LEU A 1 71 ? -32.355 4.268 35.677 1.00 88.81 71 LEU A O 1
ATOM 598 N N . ASP A 1 72 ? -33.225 3.572 37.638 1.00 87.62 72 ASP A N 1
ATOM 599 C CA . ASP A 1 72 ? -33.748 4.879 38.022 1.00 87.62 72 ASP A CA 1
ATOM 600 C C . ASP A 1 72 ? -32.609 5.861 38.318 1.00 87.62 72 ASP A C 1
ATOM 602 O O . ASP A 1 72 ? -31.677 5.579 39.084 1.00 87.62 72 ASP A O 1
ATOM 606 N N . GLN A 1 73 ? -32.704 7.042 37.710 1.00 84.31 73 GLN A N 1
ATOM 607 C CA . GLN A 1 73 ? -31.741 8.120 37.904 1.00 84.31 73 GLN A CA 1
ATOM 608 C C . GLN A 1 73 ? -31.755 8.576 39.368 1.00 84.31 73 GLN A C 1
ATOM 610 O O . GLN A 1 73 ? -32.811 8.832 39.940 1.00 84.31 73 GLN A O 1
ATOM 615 N N . GLY A 1 74 ? -30.570 8.677 39.975 1.00 79.81 74 GLY A N 1
ATOM 616 C CA . GLY A 1 74 ? -30.415 9.059 41.384 1.00 79.81 74 GLY A CA 1
ATOM 617 C C . GLY A 1 74 ? -30.475 7.895 42.379 1.00 79.81 74 GLY A C 1
ATOM 618 O O . GLY A 1 74 ? -30.274 8.112 43.571 1.00 79.81 74 GLY A O 1
ATOM 619 N N . SER A 1 75 ? -30.691 6.655 41.922 1.00 88.88 75 SER A N 1
ATOM 620 C CA . SER A 1 75 ? -30.494 5.474 42.771 1.00 88.88 75 SER A CA 1
ATOM 621 C C . SER A 1 75 ? -29.012 5.325 43.166 1.00 88.88 75 SER A C 1
ATOM 623 O O . SER A 1 75 ? -28.142 5.473 42.301 1.00 88.88 75 SER A O 1
ATOM 625 N N . PRO A 1 76 ? -28.687 4.915 44.411 1.00 90.00 76 PRO A N 1
ATOM 626 C CA . PRO A 1 76 ? -27.310 4.607 44.811 1.00 90.00 76 PRO A CA 1
ATOM 627 C C . PRO A 1 76 ? -26.630 3.558 43.917 1.00 90.00 76 PRO A C 1
ATOM 629 O O . PRO A 1 76 ? -25.410 3.538 43.783 1.00 90.00 76 PRO A O 1
ATOM 632 N N . GLN A 1 77 ? -27.409 2.662 43.302 1.00 87.81 77 GLN A N 1
ATOM 633 C CA . GLN A 1 77 ? -26.902 1.668 42.349 1.00 87.81 77 GLN A CA 1
ATOM 634 C C . GLN A 1 77 ? -26.544 2.307 41.003 1.00 87.81 77 GLN A C 1
ATOM 636 O O . GLN A 1 77 ? -25.508 1.983 40.429 1.00 87.81 77 GLN A O 1
ATOM 641 N N . HIS A 1 78 ? -27.373 3.239 40.523 1.00 90.50 78 HIS A N 1
ATOM 642 C CA . HIS A 1 78 ? -27.117 3.989 39.295 1.00 90.50 78 HIS A CA 1
ATOM 643 C C . HIS A 1 78 ? -25.837 4.827 39.422 1.00 90.50 78 HIS A C 1
ATOM 645 O O . HIS A 1 78 ? -25.007 4.827 38.519 1.00 90.50 78 HIS A O 1
ATOM 651 N N . GLU A 1 79 ? -25.641 5.497 40.560 1.00 89.31 79 GLU A N 1
ATOM 652 C CA . GLU A 1 79 ? -24.443 6.304 40.815 1.00 89.31 79 GLU A CA 1
ATOM 653 C C . GLU A 1 79 ? -23.159 5.459 40.850 1.00 89.31 79 GLU A C 1
ATOM 655 O O . GLU A 1 79 ? -22.166 5.822 40.222 1.00 89.31 79 GLU A O 1
ATOM 660 N N . LYS A 1 80 ? -23.194 4.273 41.474 1.00 90.25 80 LYS A N 1
ATOM 661 C CA . LYS A 1 80 ? -22.070 3.319 41.432 1.00 90.25 80 LYS A CA 1
ATOM 662 C C . LYS A 1 80 ? -21.752 2.859 40.008 1.00 90.25 80 LYS A C 1
ATOM 664 O O . LYS A 1 80 ? -20.591 2.865 39.608 1.00 90.25 80 LYS A O 1
ATOM 669 N N . MET A 1 81 ? -22.775 2.516 39.224 1.00 90.81 81 MET A N 1
ATOM 670 C CA . MET A 1 81 ? -22.578 2.081 37.840 1.00 90.81 81 MET A CA 1
ATOM 671 C C . MET A 1 81 ? -22.073 3.202 36.922 1.00 90.81 81 MET A C 1
ATOM 673 O O . MET A 1 81 ? -21.430 2.907 35.920 1.00 90.81 81 MET A O 1
ATOM 677 N N . LEU A 1 82 ? -22.320 4.481 37.230 1.00 91.12 82 LEU A N 1
ATOM 678 C CA . LEU A 1 82 ? -21.729 5.592 36.473 1.00 91.12 82 LEU A CA 1
ATOM 679 C C . LEU A 1 82 ? -20.206 5.637 36.623 1.00 91.12 82 LEU A C 1
ATOM 681 O O . LEU A 1 82 ? -19.511 5.835 35.630 1.00 91.12 82 LEU A O 1
ATOM 685 N N . VAL A 1 83 ? -19.691 5.401 37.832 1.00 91.00 83 VAL A N 1
ATOM 686 C CA . VAL A 1 83 ? -18.241 5.341 38.077 1.00 91.00 83 VAL A CA 1
ATOM 687 C C . VAL A 1 83 ? -17.616 4.167 37.320 1.00 91.00 83 VAL A C 1
ATOM 689 O O . VAL A 1 83 ? -16.585 4.326 36.673 1.00 91.00 83 VAL A O 1
ATOM 692 N N . GLU A 1 84 ? -18.269 3.002 37.332 1.00 90.94 84 GLU A N 1
ATOM 693 C CA . GLU A 1 84 ? -17.846 1.845 36.529 1.00 90.94 84 GLU A CA 1
ATOM 694 C C . GLU A 1 84 ? -17.916 2.135 35.022 1.00 90.94 84 GLU A C 1
ATOM 696 O O . GLU A 1 84 ? -17.014 1.775 34.274 1.00 90.94 84 GLU A O 1
ATOM 701 N N . ARG A 1 85 ? -18.941 2.848 34.541 1.00 91.31 85 ARG A N 1
ATOM 702 C CA . ARG A 1 85 ? -19.018 3.257 33.130 1.00 91.31 85 ARG A CA 1
ATOM 703 C C . ARG A 1 85 ? -17.791 4.067 32.718 1.00 91.31 85 ARG A C 1
ATOM 705 O O . ARG A 1 85 ? -17.297 3.902 31.606 1.00 91.31 85 ARG A O 1
ATOM 712 N N . ASP A 1 86 ? -17.323 4.961 33.579 1.00 92.75 86 ASP A N 1
ATOM 713 C CA . ASP A 1 86 ? -16.187 5.820 33.259 1.00 92.75 86 ASP A CA 1
ATOM 714 C C . ASP A 1 86 ? -14.889 5.010 33.111 1.00 92.75 86 ASP A C 1
ATOM 716 O O . ASP A 1 86 ? -14.083 5.321 32.232 1.00 92.75 86 ASP A O 1
ATOM 720 N N . THR A 1 87 ? -14.719 3.914 33.861 1.00 91.88 87 THR A N 1
ATOM 721 C CA . THR A 1 87 ? -13.590 2.991 33.645 1.00 91.88 87 THR A CA 1
ATOM 722 C C . THR A 1 87 ? -13.721 2.242 32.316 1.00 91.88 87 THR A C 1
ATOM 724 O O . THR A 1 87 ? -12.747 2.181 31.565 1.00 91.88 87 THR A O 1
ATOM 727 N N . PHE A 1 88 ? -14.924 1.779 31.949 1.00 91.56 88 PHE A N 1
ATOM 728 C CA . PHE A 1 88 ? -15.177 1.188 30.625 1.00 91.56 88 PHE A CA 1
ATOM 729 C C . PHE A 1 88 ? -14.899 2.170 29.480 1.00 91.56 88 PHE A C 1
ATOM 731 O O . PHE A 1 88 ? -14.368 1.779 28.441 1.00 91.56 88 PHE A O 1
ATOM 738 N N . ILE A 1 89 ? -15.237 3.452 29.647 1.00 93.75 89 ILE A N 1
ATOM 739 C CA . ILE A 1 89 ? -14.948 4.488 28.646 1.00 93.75 89 ILE A CA 1
ATOM 740 C C . ILE A 1 89 ? -13.436 4.669 28.487 1.00 93.75 89 ILE A C 1
ATOM 742 O O . ILE A 1 89 ? -12.953 4.734 27.355 1.00 93.75 89 ILE A O 1
ATOM 746 N N . GLN A 1 90 ? -12.681 4.719 29.588 1.00 95.19 90 GLN A N 1
ATOM 747 C CA . GLN A 1 90 ? -11.217 4.807 29.539 1.00 95.19 90 GLN A CA 1
ATOM 748 C C . GLN A 1 90 ? -10.598 3.587 28.846 1.00 95.19 90 GLN A C 1
ATOM 750 O O . GLN A 1 90 ? -9.703 3.732 28.011 1.00 95.19 90 GLN A O 1
ATOM 755 N N . GLU A 1 91 ? -11.096 2.387 29.140 1.00 94.50 91 GLU A N 1
ATOM 756 C CA . GLU A 1 91 ? -10.651 1.154 28.491 1.00 94.50 91 GLU A CA 1
ATOM 757 C C . GLU A 1 91 ? -10.977 1.149 26.989 1.00 94.50 91 GLU A C 1
ATOM 759 O O . GLU A 1 91 ? -10.112 0.843 26.164 1.00 94.50 91 GLU A O 1
ATOM 764 N N . ALA A 1 92 ? -12.179 1.589 26.610 1.00 94.56 92 ALA A N 1
ATOM 765 C CA . ALA A 1 92 ? -12.573 1.740 25.213 1.00 94.56 92 ALA A CA 1
ATOM 766 C C . ALA A 1 92 ? -11.669 2.735 24.471 1.00 94.56 92 ALA A C 1
ATOM 768 O O . ALA A 1 92 ? -11.201 2.433 23.372 1.00 94.56 92 ALA A O 1
ATOM 769 N N . GLN A 1 93 ? -11.359 3.884 25.078 1.00 95.69 93 GLN A N 1
ATOM 770 C CA . GLN A 1 93 ? -10.434 4.872 24.513 1.00 95.69 93 GLN A CA 1
ATOM 771 C C . GLN A 1 93 ? -9.022 4.304 24.336 1.00 95.69 93 GLN A C 1
ATOM 773 O O . GLN A 1 93 ? -8.414 4.492 23.280 1.00 95.69 93 GLN A O 1
ATOM 778 N N . LYS A 1 94 ? -8.516 3.567 25.330 1.00 95.94 94 LYS A N 1
ATOM 779 C CA . LYS A 1 94 ? -7.212 2.898 25.251 1.00 95.94 94 LYS A CA 1
ATOM 780 C C . LYS A 1 94 ? -7.179 1.861 24.124 1.00 95.94 94 LYS A C 1
ATOM 782 O O . LYS A 1 94 ? -6.228 1.845 23.345 1.00 95.94 94 LYS A O 1
ATOM 787 N N . SER A 1 95 ? -8.225 1.042 24.005 1.00 96.00 95 SER A N 1
ATOM 788 C CA . SER A 1 95 ? -8.335 0.038 22.938 1.00 96.00 95 SER A CA 1
ATOM 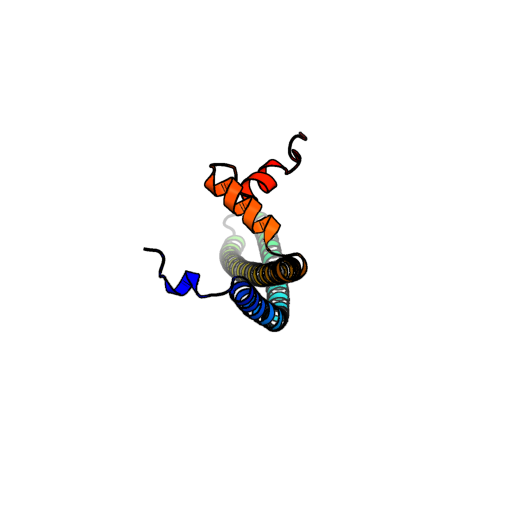789 C C . SER A 1 95 ? -8.421 0.668 21.543 1.00 96.00 95 SER A C 1
ATOM 791 O O . SER A 1 95 ? -7.830 0.157 20.594 1.00 96.00 95 SER A O 1
ATOM 793 N N . GLU A 1 96 ? -9.099 1.816 21.411 1.00 96.62 96 GLU A N 1
ATOM 794 C CA . GLU A 1 96 ? -9.145 2.570 20.157 1.00 96.62 96 GLU A CA 1
ATOM 795 C C . GLU A 1 96 ? -7.761 3.094 19.781 1.00 96.62 96 GLU A C 1
ATOM 797 O O . GLU A 1 96 ? -7.353 2.949 18.631 1.00 96.62 96 GLU A O 1
ATOM 802 N N . HIS A 1 97 ? -7.029 3.663 20.740 1.00 97.56 97 HIS A N 1
ATOM 803 C CA . HIS A 1 97 ? -5.674 4.150 20.503 1.00 97.56 97 HIS A CA 1
ATOM 804 C C . HIS A 1 97 ? -4.750 3.027 20.020 1.00 97.56 97 HIS A C 1
ATOM 806 O O . HIS A 1 97 ? -4.104 3.172 18.984 1.00 97.56 97 HIS A O 1
ATOM 812 N N . GLU A 1 98 ? -4.748 1.886 20.713 1.00 97.12 98 GLU A N 1
ATOM 813 C CA . GLU A 1 98 ? -3.943 0.721 20.328 1.00 97.12 98 GLU A CA 1
ATOM 814 C C . GLU A 1 98 ? -4.301 0.224 18.917 1.00 97.12 98 GLU A C 1
ATOM 816 O O . GLU A 1 98 ? -3.420 -0.052 18.098 1.00 97.12 98 GLU A O 1
ATOM 821 N N . TYR A 1 99 ? -5.596 0.151 18.594 1.00 97.62 99 TYR A N 1
ATOM 822 C CA . TYR A 1 99 ? -6.040 -0.201 17.249 1.00 97.62 99 TYR A CA 1
ATOM 823 C C . TYR A 1 99 ? -5.508 0.780 16.198 1.00 97.62 99 TYR A C 1
ATOM 825 O O . TYR A 1 99 ? -5.007 0.346 15.159 1.00 97.62 99 TYR A O 1
ATOM 833 N N . LEU A 1 100 ? -5.597 2.089 16.449 1.00 97.88 100 LEU A N 1
ATOM 834 C CA . LEU A 1 100 ? -5.122 3.105 15.511 1.00 97.88 100 LEU A CA 1
ATOM 835 C C . LEU A 1 100 ? -3.609 3.008 15.291 1.00 97.88 100 LEU A C 1
ATOM 837 O O . LEU A 1 100 ? -3.161 3.101 14.147 1.00 97.88 100 LEU A O 1
ATOM 841 N N . GLU A 1 101 ? -2.824 2.773 16.341 1.00 97.69 101 GLU A N 1
ATOM 842 C CA . GLU A 1 101 ? -1.374 2.574 16.231 1.00 97.69 101 GLU A CA 1
ATOM 843 C C . GLU A 1 101 ? -1.024 1.341 15.389 1.00 97.69 101 GLU A C 1
ATOM 845 O O . GLU A 1 101 ? -0.210 1.430 14.460 1.00 97.69 101 GLU A O 1
ATOM 850 N N . ASN A 1 102 ? -1.686 0.213 15.648 1.00 97.44 102 ASN A N 1
ATOM 851 C CA . ASN A 1 102 ? -1.470 -1.024 14.897 1.00 97.44 102 ASN A CA 1
ATOM 852 C C . ASN A 1 102 ? -1.940 -0.902 13.440 1.00 97.44 102 ASN A C 1
ATOM 854 O O . ASN A 1 102 ? -1.258 -1.354 12.518 1.00 97.44 102 ASN A O 1
ATOM 858 N N . GLU A 1 103 ? -3.057 -0.220 13.195 1.00 97.56 103 GLU A N 1
ATOM 859 C CA . GLU A 1 103 ? -3.555 0.059 11.848 1.00 97.56 103 GLU A CA 1
ATOM 860 C C . GLU A 1 103 ? -2.606 0.990 11.075 1.00 97.56 103 GLU A C 1
ATOM 862 O O . GLU A 1 103 ? -2.352 0.781 9.883 1.00 97.56 103 GLU A O 1
ATOM 867 N N . LEU A 1 104 ? -2.021 1.991 11.737 1.00 97.50 104 LEU A N 1
ATOM 868 C CA . LEU A 1 104 ? -0.975 2.832 11.156 1.00 97.50 104 LEU A CA 1
ATOM 869 C C . LEU A 1 104 ? 0.284 2.023 10.827 1.00 97.50 104 LEU A C 1
ATOM 871 O O . LEU A 1 104 ? 0.861 2.199 9.749 1.00 97.50 104 LEU A O 1
ATOM 875 N N . PHE A 1 105 ? 0.713 1.126 11.716 1.00 97.38 105 PHE A N 1
ATOM 876 C CA . PHE A 1 105 ? 1.842 0.231 11.462 1.00 97.38 105 PHE A CA 1
ATOM 877 C C . PHE A 1 105 ? 1.588 -0.674 10.248 1.00 97.38 105 PHE A C 1
ATOM 879 O O . PHE A 1 105 ? 2.398 -0.675 9.316 1.00 97.38 105 PHE A O 1
ATOM 886 N N . ARG A 1 106 ? 0.417 -1.317 10.177 1.00 97.31 106 ARG A N 1
ATOM 887 C CA . ARG A 1 106 ? -0.019 -2.122 9.024 1.00 97.31 106 ARG A CA 1
ATOM 888 C C . ARG A 1 106 ? 0.025 -1.335 7.718 1.00 97.31 106 ARG A C 1
ATOM 890 O O . ARG A 1 106 ? 0.601 -1.799 6.734 1.00 97.31 106 ARG A O 1
ATOM 897 N N . ARG A 1 107 ? -0.527 -0.117 7.699 1.00 97.00 107 ARG A N 1
ATOM 898 C CA . ARG A 1 107 ? -0.511 0.753 6.506 1.00 97.00 107 ARG A CA 1
ATOM 899 C C . ARG A 1 107 ? 0.903 1.123 6.072 1.00 97.00 107 ARG A C 1
ATOM 901 O O . ARG A 1 107 ? 1.190 1.134 4.873 1.00 97.00 107 ARG A O 1
ATOM 908 N N . ARG A 1 108 ? 1.790 1.432 7.023 1.00 96.12 108 ARG A N 1
ATOM 909 C CA . ARG A 1 108 ? 3.197 1.740 6.726 1.00 96.12 108 ARG A CA 1
ATOM 910 C C . ARG A 1 108 ? 3.913 0.530 6.131 1.00 96.12 108 ARG A C 1
ATOM 912 O O . ARG A 1 108 ? 4.597 0.692 5.118 1.00 96.12 108 ARG A O 1
ATOM 919 N N . SER A 1 109 ? 3.709 -0.653 6.704 1.00 95.75 109 SER A N 1
ATOM 920 C CA . SER A 1 109 ? 4.300 -1.899 6.207 1.00 95.75 109 SER A CA 1
ATOM 921 C C . SER A 1 109 ? 3.801 -2.253 4.797 1.00 95.75 109 SER A C 1
ATOM 923 O O . SER A 1 109 ? 4.599 -2.502 3.886 1.00 95.75 109 SER A O 1
ATOM 925 N N . ASP A 1 110 ? 2.492 -2.134 4.549 1.00 95.75 110 ASP A N 1
ATOM 926 C CA . ASP A 1 110 ? 1.906 -2.343 3.219 1.00 95.75 110 ASP A CA 1
ATOM 927 C C . ASP A 1 110 ? 2.441 -1.339 2.183 1.00 95.75 110 ASP A C 1
ATOM 929 O O . ASP A 1 110 ? 2.881 -1.728 1.099 1.00 95.75 110 ASP A O 1
ATOM 933 N N . SER A 1 111 ? 2.496 -0.048 2.531 1.00 96.25 111 SER A N 1
ATOM 934 C CA . SER A 1 111 ? 3.089 0.981 1.666 1.00 96.25 111 SER A CA 1
ATOM 935 C C . SER A 1 111 ? 4.551 0.669 1.341 1.00 96.25 111 SER A C 1
ATOM 937 O O . SER A 1 111 ? 4.977 0.853 0.200 1.00 96.25 111 SER A O 1
ATOM 939 N N . ARG A 1 112 ? 5.348 0.234 2.321 1.00 94.56 112 ARG A N 1
ATOM 940 C CA . ARG A 1 112 ? 6.767 -0.088 2.115 1.00 94.56 112 ARG A CA 1
ATOM 941 C C . ARG A 1 112 ? 6.936 -1.263 1.155 1.00 94.56 112 ARG A C 1
ATOM 943 O O . ARG A 1 112 ? 7.725 -1.165 0.217 1.00 94.56 112 ARG A O 1
ATOM 950 N N . THR A 1 113 ? 6.145 -2.314 1.340 1.00 95.69 113 THR A N 1
ATOM 951 C CA . THR A 1 113 ? 6.143 -3.499 0.471 1.00 95.69 113 THR A CA 1
ATOM 952 C C . THR A 1 113 ? 5.735 -3.139 -0.959 1.00 95.69 113 THR A C 1
ATOM 954 O O . THR A 1 113 ? 6.413 -3.519 -1.916 1.00 95.69 113 THR A O 1
ATOM 957 N N . LYS A 1 114 ? 4.692 -2.316 -1.125 1.00 96.06 114 LYS A N 1
ATOM 958 C CA . LYS A 1 114 ? 4.265 -1.811 -2.441 1.00 96.06 114 LYS A CA 1
ATOM 959 C C . LYS A 1 114 ? 5.345 -0.987 -3.129 1.00 96.06 114 LYS A C 1
ATOM 961 O O . LYS A 1 114 ? 5.586 -1.183 -4.314 1.00 96.06 114 LYS A O 1
ATOM 966 N N . ARG A 1 115 ? 6.027 -0.092 -2.405 1.00 96.19 115 ARG A N 1
ATOM 967 C CA . ARG A 1 115 ? 7.133 0.701 -2.972 1.00 96.19 115 ARG A CA 1
ATOM 968 C C . ARG A 1 115 ? 8.266 -0.185 -3.479 1.00 96.19 115 ARG A C 1
ATOM 970 O O . ARG A 1 115 ? 8.754 0.064 -4.573 1.00 96.19 115 ARG A O 1
ATOM 977 N N . LEU A 1 116 ? 8.651 -1.212 -2.719 1.00 96.31 116 LEU A N 1
ATOM 978 C CA . LEU A 1 116 ? 9.673 -2.169 -3.153 1.00 96.31 116 LEU A CA 1
ATOM 979 C C . LEU A 1 116 ? 9.215 -2.966 -4.377 1.00 96.31 116 LEU A C 1
ATOM 981 O O . LEU A 1 116 ? 9.973 -3.092 -5.329 1.00 96.31 116 LEU A O 1
ATOM 985 N N . THR A 1 117 ? 7.959 -3.413 -4.396 1.00 96.38 117 THR A N 1
ATOM 986 C CA . THR A 1 117 ? 7.377 -4.115 -5.553 1.00 96.38 117 THR A CA 1
ATOM 987 C C . THR A 1 117 ? 7.391 -3.231 -6.802 1.00 96.38 117 THR A C 1
ATOM 989 O O . THR A 1 117 ? 7.822 -3.653 -7.868 1.00 96.38 117 THR A O 1
ATOM 992 N N . HIS A 1 118 ? 6.969 -1.969 -6.681 1.00 97.00 118 HIS A N 1
ATOM 993 C CA . HIS A 1 118 ? 7.016 -1.021 -7.792 1.00 97.00 118 HIS A CA 1
ATOM 994 C C . HIS A 1 118 ? 8.445 -0.723 -8.246 1.00 97.00 118 HIS A C 1
ATOM 996 O O . HIS A 1 118 ? 8.673 -0.611 -9.444 1.00 97.00 118 HIS A O 1
ATOM 1002 N N . ALA A 1 119 ? 9.393 -0.612 -7.314 1.00 96.81 119 ALA A N 1
ATOM 1003 C CA . ALA A 1 119 ? 10.798 -0.407 -7.640 1.00 96.81 119 ALA A CA 1
ATOM 1004 C C . ALA A 1 119 ? 11.402 -1.613 -8.374 1.00 96.81 119 ALA A C 1
ATOM 1006 O O . ALA A 1 119 ? 12.192 -1.411 -9.292 1.00 96.81 119 ALA A O 1
ATOM 1007 N N . LEU A 1 120 ? 11.017 -2.841 -8.009 1.00 97.31 120 LEU A N 1
ATOM 1008 C CA . LEU A 1 120 ? 11.435 -4.051 -8.717 1.00 97.31 120 LEU A CA 1
ATOM 1009 C C . LEU A 1 120 ? 10.902 -4.049 -10.151 1.00 97.31 120 LEU A C 1
ATOM 1011 O O . LEU A 1 120 ? 11.695 -4.098 -11.083 1.00 97.31 120 LEU A O 1
ATOM 1015 N N . ASN A 1 121 ? 9.592 -3.852 -10.317 1.00 97.25 121 ASN A N 1
ATOM 1016 C CA . ASN A 1 121 ? 8.963 -3.796 -11.638 1.00 97.25 121 ASN A CA 1
ATOM 1017 C C . ASN A 1 121 ? 9.542 -2.665 -12.512 1.00 97.25 121 ASN A C 1
ATOM 1019 O O . ASN A 1 121 ? 9.628 -2.800 -13.729 1.00 97.25 121 ASN A O 1
ATOM 1023 N N . ASP A 1 122 ? 9.905 -1.523 -11.912 1.00 97.00 122 ASP A N 1
ATOM 1024 C CA . ASP A 1 122 ? 10.594 -0.429 -12.611 1.00 97.00 122 ASP A CA 1
ATOM 1025 C C . ASP A 1 122 ? 12.000 -0.841 -13.058 1.00 97.00 122 ASP A C 1
ATOM 1027 O O . ASP A 1 122 ? 12.404 -0.530 -14.176 1.00 97.00 122 ASP A O 1
ATOM 1031 N N . CYS A 1 123 ? 12.741 -1.563 -12.211 1.00 97.44 123 CYS A N 1
ATOM 1032 C CA . CYS A 1 123 ? 14.056 -2.078 -12.578 1.00 97.44 123 CYS A CA 1
ATOM 1033 C C . CYS A 1 123 ? 13.957 -3.100 -13.711 1.00 97.44 123 CYS A C 1
ATOM 1035 O O . CYS A 1 123 ? 14.690 -2.947 -14.677 1.00 97.44 123 CYS A O 1
ATOM 1037 N N . GLU A 1 124 ? 13.042 -4.065 -13.634 1.00 97.38 124 GLU A N 1
ATOM 1038 C CA . GLU A 1 124 ? 12.835 -5.088 -14.670 1.00 97.38 124 GLU A CA 1
ATOM 1039 C C . GLU A 1 124 ? 12.490 -4.453 -16.021 1.00 97.38 124 GLU A C 1
ATOM 1041 O O . GLU A 1 124 ? 13.203 -4.662 -16.997 1.00 97.38 124 GLU A O 1
ATOM 1046 N N . ARG A 1 125 ? 11.497 -3.555 -16.059 1.00 97.00 125 ARG A N 1
ATOM 1047 C CA . ARG A 1 125 ? 11.144 -2.820 -17.289 1.00 97.00 125 ARG A CA 1
ATOM 1048 C C . ARG A 1 125 ? 12.293 -1.976 -17.819 1.00 97.00 125 ARG A C 1
ATOM 1050 O O . ARG A 1 125 ? 12.455 -1.830 -19.025 1.00 97.00 125 ARG A O 1
ATOM 1057 N N . SER A 1 126 ? 13.061 -1.361 -16.920 1.00 96.19 126 SER A N 1
ATOM 1058 C CA . SER A 1 126 ? 14.222 -0.573 -17.317 1.00 96.19 126 SER A CA 1
ATOM 1059 C C . SER A 1 126 ? 15.320 -1.462 -17.895 1.00 96.19 126 SER A C 1
ATOM 1061 O O . SER A 1 126 ? 15.989 -1.011 -18.818 1.00 96.19 126 SER A O 1
ATOM 1063 N N . ILE A 1 127 ? 15.527 -2.664 -17.357 1.00 97.94 127 ILE A N 1
ATOM 1064 C CA . ILE A 1 127 ? 16.502 -3.632 -17.868 1.00 97.94 127 ILE A CA 1
ATOM 1065 C C . ILE A 1 127 ? 16.082 -4.076 -19.266 1.00 97.94 127 ILE A C 1
ATOM 1067 O O . ILE A 1 127 ? 16.843 -3.848 -20.198 1.00 97.94 127 ILE A O 1
ATOM 1071 N N . GLU A 1 128 ? 14.846 -4.557 -19.423 1.00 97.44 128 GLU A N 1
ATOM 1072 C CA . GLU A 1 128 ? 14.288 -4.971 -20.718 1.00 97.44 128 GLU A CA 1
ATOM 1073 C C . GLU A 1 128 ? 14.428 -3.870 -21.779 1.00 97.44 128 GLU A C 1
ATOM 1075 O O . GLU A 1 128 ? 14.868 -4.119 -22.899 1.00 97.44 128 GLU A O 1
ATOM 1080 N N . TYR A 1 129 ? 14.093 -2.627 -21.416 1.00 96.00 129 TYR A N 1
ATOM 1081 C CA . TYR A 1 129 ? 14.216 -1.486 -22.319 1.00 96.00 129 TYR A CA 1
ATOM 1082 C C . TYR A 1 129 ? 15.664 -1.243 -22.759 1.00 96.00 129 TYR A C 1
ATOM 1084 O O . TYR A 1 129 ? 15.931 -1.092 -23.948 1.00 96.00 129 TYR A O 1
ATOM 1092 N N . TRP A 1 130 ? 16.603 -1.180 -21.812 1.00 96.50 130 TRP A N 1
ATOM 1093 C CA . TRP A 1 130 ? 17.996 -0.845 -22.116 1.00 96.50 130 TRP A CA 1
ATOM 1094 C C . TRP A 1 130 ? 18.756 -1.991 -22.788 1.00 96.50 130 TRP A C 1
ATOM 1096 O O . TRP A 1 130 ? 19.621 -1.714 -23.613 1.00 96.50 130 TRP A O 1
ATOM 1106 N N . GLU A 1 131 ? 18.425 -3.246 -22.486 1.00 96.56 131 GLU A N 1
ATOM 1107 C CA . GLU A 1 131 ? 18.904 -4.410 -23.244 1.00 96.56 131 GLU A CA 1
ATOM 1108 C C . GLU A 1 131 ? 18.403 -4.334 -24.690 1.00 96.56 13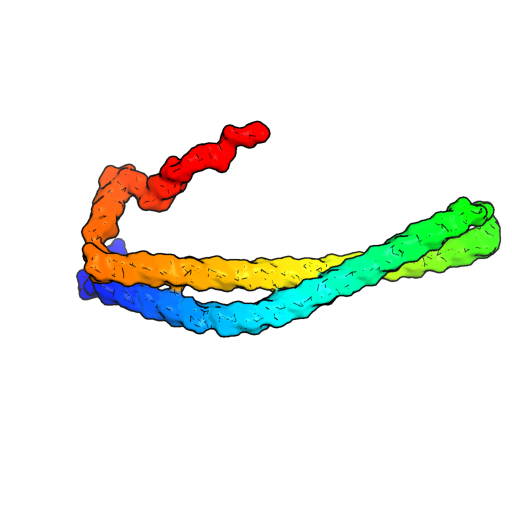1 GLU A C 1
ATOM 1110 O O . GLU A 1 131 ? 19.204 -4.397 -25.618 1.00 96.56 131 GLU A O 1
ATOM 1115 N N . GLY A 1 132 ? 17.117 -4.028 -24.892 1.00 95.81 132 GLY A N 1
ATOM 1116 C CA . GLY A 1 132 ? 16.563 -3.807 -26.227 1.00 95.81 132 GLY A CA 1
ATOM 1117 C C . GLY A 1 132 ? 17.231 -2.659 -26.993 1.00 95.81 132 GLY A C 1
ATOM 1118 O O . GLY A 1 132 ? 17.417 -2.770 -28.201 1.00 95.81 132 GLY A O 1
ATOM 1119 N N . VAL A 1 133 ? 17.625 -1.572 -26.322 1.00 95.12 133 VAL A N 1
ATOM 1120 C CA . VAL A 1 133 ? 18.395 -0.477 -26.948 1.00 95.12 133 VAL A CA 1
ATOM 1121 C C . VAL A 1 133 ? 19.800 -0.936 -27.354 1.00 95.12 133 VAL A C 1
ATOM 1123 O O . VAL A 1 133 ? 20.293 -0.525 -28.400 1.00 95.12 133 VAL A O 1
ATOM 1126 N N . LEU A 1 134 ? 20.460 -1.786 -26.561 1.00 94.12 134 LEU A N 1
ATOM 1127 C CA . LEU A 1 134 ? 21.762 -2.341 -26.947 1.00 94.12 134 LEU A CA 1
ATOM 1128 C C . LEU A 1 134 ? 21.652 -3.269 -28.161 1.00 94.12 134 LEU A C 1
ATOM 1130 O O . LEU A 1 134 ? 22.521 -3.222 -29.028 1.00 94.12 134 LEU A O 1
ATOM 1134 N N . ASP A 1 135 ? 20.591 -4.072 -28.225 1.00 94.12 135 ASP A N 1
ATOM 1135 C CA . ASP A 1 135 ? 20.401 -5.062 -29.287 1.00 94.12 135 ASP A CA 1
ATOM 1136 C C . ASP A 1 135 ? 19.930 -4.435 -30.607 1.00 94.12 135 ASP A C 1
ATOM 1138 O O . ASP A 1 1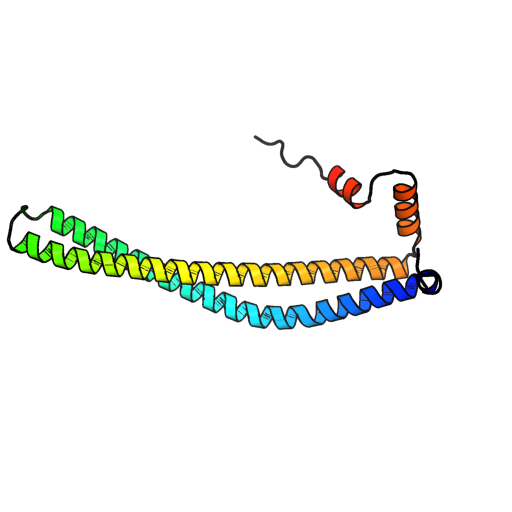35 ? 20.377 -4.836 -31.682 1.00 94.12 135 ASP A O 1
ATOM 1142 N N . ASN A 1 136 ? 1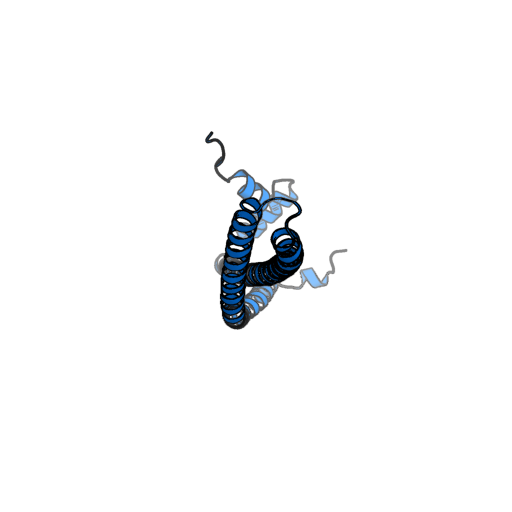9.027 -3.451 -30.538 1.00 93.44 136 ASN A N 1
ATOM 1143 C CA . ASN A 1 136 ? 18.386 -2.855 -31.717 1.00 93.44 136 ASN A CA 1
ATOM 1144 C C . ASN A 1 136 ? 19.040 -1.548 -32.184 1.00 93.44 136 ASN A C 1
ATOM 1146 O O . ASN A 1 136 ? 18.685 -1.051 -33.250 1.00 93.44 136 ASN A O 1
ATOM 1150 N N . GLY A 1 137 ? 19.977 -1.002 -31.405 1.00 91.88 137 GLY A N 1
ATOM 1151 C CA . GLY A 1 137 ? 20.629 0.270 -31.689 1.00 91.88 137 GLY A CA 1
ATOM 1152 C C . GLY A 1 137 ? 19.932 1.485 -31.065 1.00 91.88 137 GLY A C 1
ATOM 1153 O O . GLY A 1 137 ? 18.956 1.397 -30.315 1.00 91.88 137 GLY A O 1
ATOM 1154 N N . PHE A 1 138 ? 20.491 2.662 -31.338 1.00 93.25 138 PHE A N 1
ATOM 1155 C CA . PHE A 1 138 ? 20.118 3.930 -30.697 1.00 93.25 138 PHE A CA 1
ATOM 1156 C C . PHE A 1 138 ? 19.200 4.801 -31.566 1.00 93.25 138 PHE A C 1
ATOM 1158 O O . PHE A 1 138 ? 18.892 5.936 -31.198 1.00 93.25 138 PHE A O 1
ATOM 1165 N N . GLU A 1 139 ? 18.770 4.306 -32.721 1.00 93.06 139 GLU A N 1
ATOM 1166 C CA . GLU A 1 139 ? 18.044 5.053 -33.748 1.00 93.06 139 GLU A CA 1
ATOM 1167 C C . GLU A 1 139 ? 16.753 5.665 -33.195 1.00 93.06 139 GLU A C 1
ATOM 1169 O O . GLU A 1 139 ? 16.531 6.867 -33.348 1.00 93.06 139 GLU A O 1
ATOM 1174 N N . ASP A 1 140 ? 15.949 4.885 -32.470 1.00 90.25 140 ASP A N 1
ATOM 1175 C CA . ASP A 1 140 ? 14.699 5.363 -31.866 1.00 90.25 140 ASP A CA 1
ATOM 1176 C C . ASP A 1 140 ? 14.943 6.487 -30.848 1.00 90.25 140 ASP A C 1
ATOM 1178 O O . ASP A 1 140 ? 14.214 7.483 -30.807 1.00 90.25 140 ASP A O 1
ATOM 1182 N N . LEU A 1 141 ? 16.018 6.377 -30.063 1.00 91.25 141 LEU A N 1
ATOM 1183 C CA . LEU A 1 141 ? 16.431 7.416 -29.118 1.00 91.25 141 LEU A CA 1
ATOM 1184 C C . LEU A 1 141 ? 16.883 8.690 -29.839 1.00 91.25 141 LEU A C 1
ATOM 1186 O O . LEU A 1 141 ? 16.581 9.795 -29.382 1.00 91.25 141 LEU A O 1
ATOM 1190 N N . LEU A 1 142 ? 17.579 8.559 -30.970 1.00 91.88 142 LEU A N 1
ATOM 1191 C CA . LEU A 1 142 ? 18.002 9.690 -31.799 1.00 91.88 142 LEU A CA 1
ATOM 1192 C C . LEU A 1 142 ? 16.807 10.382 -32.467 1.00 91.88 142 LEU A C 1
ATOM 1194 O O . LEU A 1 142 ? 16.770 11.618 -32.524 1.00 91.88 142 LEU A O 1
ATOM 1198 N N . VAL A 1 143 ? 15.814 9.618 -32.927 1.00 93.75 143 VAL A N 1
ATOM 1199 C CA . VAL A 1 143 ? 14.545 10.147 -33.447 1.00 93.75 143 VAL A CA 1
ATOM 1200 C C . VAL A 1 143 ? 13.807 10.921 -32.355 1.00 93.75 143 VAL A C 1
ATOM 1202 O O . VAL A 1 143 ? 13.422 12.075 -32.570 1.00 93.75 143 VAL A O 1
ATOM 1205 N N . ASP A 1 144 ? 13.666 10.336 -31.165 1.00 92.94 144 ASP A N 1
ATOM 1206 C CA . ASP A 1 144 ? 13.025 10.978 -30.016 1.00 92.94 144 ASP A CA 1
ATOM 1207 C C . ASP A 1 144 ? 13.750 12.267 -29.598 1.00 92.94 144 ASP A C 1
ATOM 1209 O O . ASP A 1 144 ? 13.111 13.306 -29.394 1.00 92.94 144 ASP A O 1
ATOM 1213 N N . ALA A 1 145 ? 15.083 12.231 -29.521 1.00 92.88 145 ALA A N 1
ATOM 1214 C CA . ALA A 1 145 ? 15.910 13.392 -29.203 1.00 92.88 145 ALA A CA 1
ATOM 1215 C C . ALA A 1 145 ? 15.758 14.506 -30.248 1.00 92.88 145 ALA A C 1
ATOM 1217 O O . ALA A 1 145 ? 15.626 15.681 -29.894 1.00 92.88 145 ALA A O 1
ATOM 1218 N N . THR A 1 146 ? 15.725 14.147 -31.533 1.00 95.75 146 THR A N 1
ATOM 1219 C CA . THR A 1 146 ? 15.555 15.101 -32.635 1.00 95.75 146 THR A CA 1
ATOM 1220 C C . THR A 1 146 ? 14.167 15.735 -32.605 1.00 95.75 146 THR A C 1
ATOM 1222 O O . THR A 1 146 ? 14.060 16.959 -32.714 1.00 95.75 146 THR A O 1
ATOM 1225 N N . ARG A 1 147 ? 13.111 14.944 -32.362 1.00 95.50 147 ARG A N 1
ATOM 1226 C CA . ARG A 1 147 ? 11.734 15.440 -32.207 1.00 95.50 147 ARG A CA 1
ATOM 1227 C C . ARG A 1 147 ? 11.642 16.483 -31.098 1.00 95.50 147 ARG A C 1
ATOM 1229 O O . ARG A 1 147 ? 11.101 17.563 -31.321 1.00 95.50 147 ARG A O 1
ATOM 1236 N N . VAL A 1 148 ? 12.186 16.181 -29.920 1.00 95.44 148 VAL A N 1
ATOM 1237 C CA . VAL A 1 148 ? 12.173 17.112 -28.780 1.00 95.44 148 VAL A CA 1
ATOM 1238 C C . VAL A 1 148 ? 13.001 18.364 -29.082 1.00 95.44 148 VAL A C 1
ATOM 1240 O O . VAL A 1 148 ? 12.548 19.474 -28.807 1.00 95.44 148 VAL A O 1
ATOM 1243 N N . LYS A 1 149 ? 14.176 18.218 -29.709 1.00 94.56 149 LYS A N 1
ATOM 1244 C CA . LYS A 1 149 ? 15.030 19.348 -30.120 1.00 94.56 149 LYS A CA 1
ATOM 1245 C C . LYS A 1 149 ? 14.324 20.299 -31.093 1.00 94.56 149 LYS A C 1
ATOM 1247 O O . LYS A 1 149 ? 14.561 21.501 -31.042 1.00 94.56 149 LYS A O 1
ATOM 1252 N N . GLN A 1 150 ? 13.455 19.779 -31.955 1.00 96.31 150 GLN A N 1
ATOM 1253 C CA . GLN A 1 150 ? 12.659 20.562 -32.906 1.00 96.31 150 GLN A CA 1
ATOM 1254 C C . GLN A 1 150 ? 11.392 21.185 -32.285 1.00 96.31 150 GLN A C 1
ATOM 1256 O O . GLN A 1 150 ? 10.598 21.791 -32.998 1.00 96.31 150 GLN A O 1
ATOM 1261 N N . GLY A 1 151 ? 11.188 21.054 -30.969 1.00 95.44 151 GLY A N 1
ATOM 1262 C CA . GLY A 1 151 ? 10.011 21.575 -30.265 1.00 95.44 151 GLY A CA 1
ATOM 1263 C C . GLY A 1 151 ? 8.804 20.632 -30.268 1.00 95.44 151 GLY A C 1
ATOM 1264 O O . GLY A 1 151 ? 7.718 21.021 -29.841 1.00 95.44 151 GLY A O 1
ATOM 1265 N N . GLY A 1 152 ? 8.973 19.391 -30.733 1.00 94.44 152 GLY A N 1
ATOM 1266 C CA . GLY A 1 152 ? 7.949 18.354 -30.668 1.00 94.44 152 GLY A CA 1
ATOM 1267 C C . GLY A 1 152 ? 7.739 17.791 -29.251 1.00 94.44 152 GLY A C 1
ATOM 1268 O O . GLY A 1 152 ? 8.563 17.993 -28.354 1.00 94.44 152 GLY A O 1
ATOM 1269 N N . PRO A 1 153 ? 6.639 17.049 -29.023 1.00 94.06 153 PRO A N 1
ATOM 1270 C CA . PRO A 1 153 ? 6.319 16.479 -27.715 1.00 94.06 153 PRO A CA 1
ATOM 1271 C C . PRO A 1 153 ? 7.313 15.383 -27.298 1.00 94.06 153 PRO A C 1
ATOM 1273 O O . PRO A 1 153 ? 7.855 14.654 -28.129 1.00 94.06 153 PRO A O 1
ATOM 1276 N N . SER A 1 154 ? 7.519 15.213 -25.990 1.00 91.94 154 SER A N 1
ATOM 1277 C CA . SER A 1 154 ? 8.309 14.097 -25.453 1.00 91.94 154 SER A CA 1
ATOM 1278 C C . SER A 1 154 ? 7.559 12.763 -25.555 1.00 91.94 154 SER A C 1
ATOM 1280 O O . SER A 1 154 ? 6.327 12.734 -25.603 1.00 91.94 154 SER A O 1
ATOM 1282 N N . SER A 1 155 ? 8.280 11.639 -25.509 1.00 88.12 155 SER A N 1
ATOM 1283 C CA . SER A 1 155 ? 7.690 10.286 -25.548 1.00 88.12 155 SER A CA 1
ATOM 1284 C C . SER A 1 155 ? 6.720 10.057 -24.376 1.00 88.12 155 SER A C 1
ATOM 1286 O O . SER A 1 155 ? 5.684 9.402 -24.505 1.00 88.12 155 SER A O 1
ATOM 1288 N N . TYR A 1 156 ? 6.983 10.703 -23.235 1.00 87.25 156 TYR A N 1
ATOM 1289 C CA . TYR A 1 156 ? 6.059 10.742 -22.102 1.00 87.25 156 TYR A CA 1
ATOM 1290 C C . TYR A 1 156 ? 4.759 11.499 -22.423 1.00 87.25 156 TYR A C 1
ATOM 1292 O O . TYR A 1 156 ? 3.670 11.022 -22.106 1.00 87.25 156 TYR A O 1
ATOM 1300 N N . ALA A 1 157 ? 4.844 12.665 -23.070 1.00 89.62 157 ALA A N 1
ATOM 1301 C CA . ALA A 1 157 ? 3.661 13.432 -23.458 1.00 89.62 157 ALA A CA 1
ATOM 1302 C C . ALA A 1 157 ? 2.809 12.673 -24.489 1.00 89.62 157 ALA A C 1
ATOM 1304 O O . ALA A 1 157 ? 1.587 12.616 -24.346 1.00 89.62 157 ALA A O 1
ATOM 1305 N N . LEU A 1 158 ? 3.457 12.019 -25.460 1.00 89.44 158 LEU A N 1
ATOM 1306 C CA . LEU A 1 158 ? 2.795 11.162 -26.446 1.00 89.44 158 LEU A CA 1
ATOM 1307 C C . LEU A 1 158 ? 2.071 9.986 -25.781 1.00 89.44 158 LEU A C 1
ATOM 1309 O O . LEU A 1 158 ? 0.878 9.797 -26.003 1.00 89.44 158 LEU A O 1
ATOM 1313 N N . SER A 1 159 ? 2.747 9.238 -24.905 1.00 85.88 159 SER A N 1
ATOM 1314 C CA . SER A 1 159 ? 2.132 8.092 -24.214 1.00 85.88 159 SER A CA 1
ATOM 1315 C C . SER A 1 159 ? 0.993 8.498 -23.274 1.00 85.88 159 SER A C 1
ATOM 1317 O O . SER A 1 159 ? 0.024 7.754 -23.111 1.00 85.88 159 SER A O 1
ATOM 1319 N N . LYS A 1 160 ? 1.061 9.692 -22.673 1.00 85.25 160 LYS A N 1
ATOM 1320 C CA . LYS A 1 160 ? -0.025 10.241 -21.852 1.00 85.25 160 LYS A CA 1
ATOM 1321 C C . LYS A 1 160 ? -1.239 10.635 -22.698 1.00 85.25 160 LYS A C 1
ATOM 1323 O O . LYS A 1 160 ? -2.358 10.379 -22.260 1.00 85.25 160 LYS A O 1
ATOM 1328 N N . GLY A 1 161 ? -1.020 11.224 -23.876 1.00 77.06 161 GLY A N 1
ATOM 1329 C CA . GLY A 1 161 ? -2.079 11.592 -24.825 1.00 77.06 161 GLY A CA 1
ATOM 1330 C C . GLY A 1 161 ? -2.705 10.395 -25.549 1.00 77.06 161 GLY A C 1
ATOM 1331 O O . GLY A 1 161 ? -3.888 10.427 -25.859 1.00 77.06 161 GLY A O 1
ATOM 1332 N N . ALA A 1 162 ? -1.944 9.317 -25.752 1.00 67.62 162 ALA A N 1
ATOM 1333 C CA . ALA A 1 162 ? -2.398 8.087 -26.404 1.00 67.62 162 ALA A CA 1
ATOM 1334 C C . ALA A 1 162 ? -3.204 7.145 -25.489 1.00 67.62 162 ALA A C 1
ATOM 1336 O O . ALA A 1 162 ? -3.676 6.101 -25.943 1.00 67.62 162 ALA A O 1
ATOM 1337 N N . LYS A 1 163 ? -3.376 7.471 -24.198 1.00 60.41 163 LYS A N 1
ATOM 1338 C CA . LYS A 1 163 ? -4.288 6.700 -23.346 1.00 60.41 163 LYS A CA 1
ATOM 1339 C C . LYS A 1 163 ? -5.704 6.852 -23.914 1.00 60.41 163 LYS A C 1
ATOM 1341 O O . LYS A 1 163 ? -6.176 7.984 -23.988 1.00 60.41 163 LYS A O 1
ATOM 1346 N N . PRO A 1 164 ? -6.405 5.757 -24.269 1.00 56.41 164 PRO A N 1
ATOM 1347 C CA . PRO A 1 164 ? -7.798 5.864 -24.679 1.00 56.41 164 PRO A CA 1
ATOM 1348 C C . PRO A 1 164 ? -8.575 6.539 -23.548 1.00 56.41 164 PRO A C 1
ATOM 1350 O O . PRO A 1 164 ? -8.292 6.255 -22.379 1.00 56.41 164 PRO A O 1
ATOM 1353 N N . GLU A 1 165 ? -9.528 7.411 -23.882 1.00 57.75 165 GLU A N 1
ATOM 1354 C CA . GLU A 1 165 ? -10.490 8.020 -22.955 1.00 57.75 165 GLU A CA 1
ATOM 1355 C C . GLU A 1 165 ? -11.208 6.939 -22.124 1.00 57.75 165 GLU A C 1
ATOM 1357 O O . GLU A 1 165 ? -12.333 6.522 -22.385 1.00 57.75 165 GLU A O 1
ATOM 1362 N N . ARG A 1 166 ? -10.561 6.440 -21.075 1.00 56.56 166 ARG A N 1
ATOM 1363 C CA . ARG A 1 166 ? -11.171 5.590 -20.058 1.00 56.56 166 ARG A CA 1
ATOM 1364 C C . ARG A 1 166 ? -11.458 6.465 -18.857 1.00 56.56 166 ARG A C 1
ATOM 1366 O O . ARG A 1 166 ? -10.739 6.393 -17.863 1.00 56.56 166 ARG A O 1
ATOM 1373 N N . ARG A 1 167 ? -12.490 7.304 -18.998 1.00 52.12 167 ARG A N 1
ATOM 1374 C CA . ARG A 1 167 ? -13.357 7.855 -17.931 1.00 52.12 167 ARG A CA 1
ATOM 1375 C C . ARG A 1 167 ? -14.409 8.809 -18.521 1.00 52.12 167 ARG A C 1
ATOM 1377 O O . ARG A 1 167 ? -14.553 9.942 -18.094 1.00 52.12 167 ARG A O 1
ATOM 1384 N N . ALA A 1 168 ? -15.180 8.312 -19.482 1.00 49.62 168 ALA A N 1
ATOM 1385 C CA . ALA A 1 168 ? -16.506 8.841 -19.793 1.00 49.62 168 ALA A CA 1
ATOM 1386 C C . ALA A 1 168 ? -17.509 7.679 -19.746 1.00 49.62 168 ALA A C 1
ATOM 1388 O O . ALA A 1 168 ? -18.056 7.245 -20.754 1.00 49.62 168 ALA A O 1
ATOM 1389 N N . LYS A 1 169 ? -17.703 7.112 -18.554 1.00 46.41 169 LYS A N 1
ATOM 1390 C CA . LYS A 1 169 ? -18.928 6.380 -18.229 1.00 46.41 169 LYS A CA 1
ATOM 1391 C C . LYS A 1 169 ? -19.437 6.927 -16.901 1.00 46.41 169 LYS A C 1
ATOM 1393 O O . LYS A 1 169 ? -18.677 6.976 -15.936 1.00 46.41 169 LYS A O 1
ATOM 1398 N N . LYS A 1 170 ? -20.667 7.438 -16.993 1.00 38.97 170 LYS A N 1
ATOM 1399 C CA . LYS A 1 170 ? -21.554 7.907 -15.928 1.00 38.97 170 LYS A CA 1
ATOM 1400 C C . LYS A 1 170 ? -21.636 6.917 -14.775 1.00 38.97 170 LYS A C 1
ATOM 1402 O O . LYS A 1 170 ? -21.550 5.702 -15.062 1.00 38.97 170 LYS A O 1
#